Protein AF-A0A821C2A6-F1 (afdb_monomer_lite)

Sequence (73 aa):
MIDIGANIGGYAMFTTGALGRFTLIVDCYLPNIENIARAVQIQRVQNRVVLVHNALYSKSGEYIILSKSTESM

Radius of gyration: 15.64 Å; chains: 1; bounding box: 23×15×56 Å

pLDDT: mean 87.39, std 13.36, range [44.69, 98.31]

Secondary structure (DSSP, 8-state):
-EEES-TT-HHHHIIIIIS---EEEEES-HHHHHHHHHHHHHHT-GGGEEEEE-TT-SSTT------------

Foldseek 3Di:
DEAAQCQLVPVVCCCCQVVVAQYEYEHAEVVSLVNVVVVCVVSVRPVRYDYDHDPPDDDPPDDDDDDDPPPDD

Structure (mmCIF, N/CA/C/O backbone):
data_AF-A0A821C2A6-F1
#
_entry.id   AF-A0A821C2A6-F1
#
loop_
_atom_site.group_PDB
_atom_site.id
_atom_site.type_symbol
_atom_site.label_atom_id
_atom_site.label_alt_id
_atom_site.label_comp_id
_atom_site.label_asym_id
_atom_site.label_entity_id
_atom_site.label_seq_id
_atom_site.pdbx_PDB_ins_code
_atom_site.Cartn_x
_atom_site.Cartn_y
_atom_site.Cartn_z
_atom_site.occupancy
_atom_site.B_iso_or_equiv
_atom_site.auth_seq_id
_atom_site.auth_comp_id
_atom_site.auth_asym_id
_atom_site.auth_atom_id
_atom_site.pdbx_PDB_model_num
ATOM 1 N N . MET A 1 1 ? -11.116 5.002 1.372 1.00 93.81 1 MET A N 1
ATOM 2 C CA . MET A 1 1 ? -10.101 5.763 0.606 1.00 93.81 1 MET A CA 1
ATOM 3 C C . MET A 1 1 ? -9.663 4.900 -0.565 1.00 93.81 1 MET A C 1
ATOM 5 O O . MET A 1 1 ? -9.718 3.683 -0.435 1.00 93.81 1 MET A O 1
ATOM 9 N N . ILE A 1 2 ? -9.290 5.504 -1.692 1.00 95.75 2 ILE A N 1
ATOM 10 C CA . ILE A 1 2 ? -8.635 4.808 -2.803 1.00 95.75 2 ILE A CA 1
ATOM 11 C C . ILE A 1 2 ? -7.231 5.409 -2.931 1.00 95.75 2 ILE A C 1
ATOM 13 O O . ILE A 1 2 ? -7.117 6.625 -3.070 1.00 95.75 2 ILE A O 1
ATOM 17 N N . ASP A 1 3 ? -6.198 4.575 -2.827 1.00 94.69 3 ASP A N 1
ATOM 18 C CA . ASP A 1 3 ? -4.784 4.941 -2.979 1.00 94.69 3 ASP A CA 1
ATOM 19 C C . ASP A 1 3 ? -4.259 4.358 -4.296 1.00 94.69 3 ASP A C 1
ATOM 21 O O . ASP A 1 3 ? -4.183 3.137 -4.428 1.00 94.69 3 ASP A O 1
ATOM 25 N N . ILE A 1 4 ? -3.968 5.201 -5.291 1.00 93.56 4 ILE A N 1
ATOM 26 C CA . ILE A 1 4 ? -3.507 4.774 -6.622 1.00 93.56 4 ILE A CA 1
ATOM 27 C C . ILE A 1 4 ? -2.035 5.140 -6.767 1.00 93.56 4 ILE A C 1
ATOM 29 O O . ILE A 1 4 ? -1.677 6.307 -6.628 1.00 93.56 4 ILE A O 1
ATOM 33 N N . GLY A 1 5 ? -1.196 4.156 -7.095 1.00 90.81 5 GLY A N 1
ATOM 34 C CA . GLY A 1 5 ? 0.255 4.343 -7.074 1.00 90.81 5 GLY A CA 1
ATOM 35 C C . GLY A 1 5 ? 0.759 4.455 -5.639 1.00 90.81 5 GLY A C 1
ATOM 36 O O . GLY A 1 5 ? 1.549 5.345 -5.324 1.00 90.81 5 GLY A O 1
ATOM 37 N N . ALA A 1 6 ? 0.255 3.574 -4.771 1.00 93.62 6 ALA A N 1
ATOM 38 C CA . ALA A 1 6 ? 0.476 3.623 -3.330 1.00 93.62 6 ALA A CA 1
ATOM 39 C C . ALA A 1 6 ? 1.959 3.579 -2.926 1.00 93.62 6 ALA A C 1
ATOM 41 O O . ALA A 1 6 ? 2.311 4.018 -1.828 1.00 93.62 6 ALA A O 1
ATOM 42 N N . ASN A 1 7 ? 2.839 3.096 -3.808 1.00 91.94 7 ASN A N 1
ATOM 43 C CA . ASN A 1 7 ? 4.284 3.076 -3.643 1.00 91.94 7 ASN A CA 1
ATOM 44 C C . ASN A 1 7 ? 4.661 2.371 -2.326 1.00 91.94 7 ASN A C 1
ATOM 46 O O . ASN A 1 7 ? 4.235 1.246 -2.080 1.00 91.94 7 ASN A O 1
ATOM 50 N N . ILE A 1 8 ? 5.388 3.033 -1.425 1.00 93.69 8 ILE A N 1
ATOM 51 C CA . ILE A 1 8 ? 5.737 2.493 -0.102 1.00 93.69 8 ILE A CA 1
ATOM 52 C C . ILE A 1 8 ? 4.544 2.382 0.873 1.00 93.69 8 ILE A C 1
ATOM 54 O O . ILE A 1 8 ? 4.721 1.939 2.006 1.00 93.69 8 ILE A O 1
ATOM 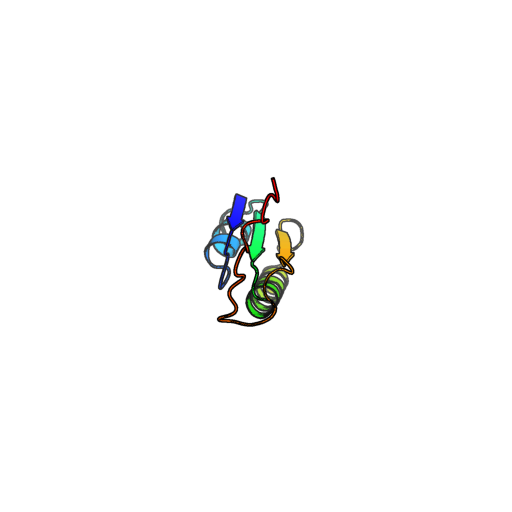58 N N . GLY A 1 9 ? 3.338 2.807 0.479 1.00 95.00 9 GLY A N 1
ATOM 59 C CA . GLY A 1 9 ? 2.095 2.644 1.242 1.00 95.00 9 GLY A CA 1
ATOM 60 C C . GLY A 1 9 ? 1.867 3.648 2.372 1.00 95.00 9 GLY A C 1
ATOM 61 O O . GLY A 1 9 ? 1.052 3.393 3.256 1.00 95.00 9 GLY A O 1
ATOM 62 N N . GLY A 1 10 ? 2.570 4.783 2.391 1.00 96.31 10 GLY A N 1
ATOM 63 C CA . GLY A 1 10 ? 2.486 5.747 3.497 1.00 96.31 10 GLY A CA 1
ATOM 64 C C . GLY A 1 10 ? 1.072 6.299 3.728 1.00 96.31 10 GLY A C 1
ATOM 65 O O . GLY A 1 10 ? 0.569 6.282 4.854 1.00 96.31 10 GLY A O 1
ATOM 66 N N . TYR A 1 11 ? 0.400 6.735 2.658 1.00 95.25 11 TYR A N 1
ATOM 67 C CA . TYR A 1 11 ? -0.968 7.261 2.734 1.00 95.25 11 TYR A CA 1
ATOM 68 C C . TYR A 1 11 ? -1.987 6.171 3.080 1.00 95.25 11 TYR A C 1
ATOM 70 O O . TYR A 1 11 ? -2.848 6.368 3.947 1.00 95.25 11 TYR A O 1
ATOM 78 N N . ALA A 1 12 ? -1.854 4.996 2.467 1.00 95.81 12 ALA A N 1
ATOM 79 C CA . ALA A 1 12 ? -2.622 3.816 2.823 1.00 95.81 12 ALA A CA 1
ATOM 80 C C . ALA A 1 12 ? -2.541 3.471 4.320 1.00 95.81 12 ALA A C 1
ATOM 82 O O . ALA A 1 12 ? -3.575 3.251 4.958 1.00 95.81 12 ALA A O 1
ATOM 83 N N . MET A 1 13 ? -1.344 3.467 4.914 1.00 95.69 13 MET A N 1
ATOM 84 C CA . MET A 1 13 ? -1.182 3.141 6.334 1.00 95.69 13 MET A CA 1
ATOM 85 C C . MET A 1 13 ? -1.679 4.255 7.256 1.00 95.69 13 MET A C 1
ATOM 87 O O . MET A 1 13 ? -2.271 3.961 8.294 1.00 95.69 13 MET A O 1
ATOM 91 N N . PHE A 1 14 ? -1.524 5.525 6.876 1.00 95.88 14 PHE A N 1
ATOM 92 C CA . PHE A 1 14 ? -2.119 6.637 7.620 1.00 95.88 14 PHE A CA 1
ATOM 93 C C . PHE A 1 14 ? -3.650 6.518 7.677 1.00 95.88 14 PHE A C 1
ATOM 95 O O . PHE A 1 14 ? -4.254 6.580 8.747 1.00 95.88 14 PHE A O 1
ATOM 102 N N . THR A 1 15 ? -4.300 6.287 6.538 1.00 96.94 15 THR A N 1
ATOM 103 C CA . THR A 1 15 ? -5.766 6.203 6.490 1.00 96.94 15 THR A CA 1
ATOM 104 C C . THR A 1 15 ? -6.315 4.945 7.154 1.00 96.94 15 THR A C 1
ATOM 106 O O . THR A 1 15 ? -7.310 5.023 7.876 1.00 96.94 15 THR A O 1
ATOM 109 N N . THR A 1 16 ? -5.671 3.798 6.951 1.00 96.75 16 THR A N 1
ATOM 110 C CA . THR A 1 16 ? -6.154 2.522 7.490 1.00 96.75 16 THR A CA 1
ATOM 111 C C . THR A 1 16 ? -5.813 2.369 8.967 1.00 96.75 16 THR A C 1
ATOM 113 O O . THR A 1 16 ? -6.681 2.038 9.771 1.00 96.75 16 THR A O 1
ATOM 116 N N . GLY A 1 17 ? -4.555 2.621 9.331 1.00 94.62 17 GLY A N 1
ATOM 117 C CA . GLY A 1 17 ? -4.045 2.443 10.686 1.00 94.62 17 GLY A CA 1
ATOM 118 C C . GLY A 1 17 ? -4.447 3.584 11.611 1.00 94.62 17 GLY A C 1
ATOM 119 O O . GLY A 1 17 ? -5.104 3.351 12.621 1.00 94.62 17 GLY A O 1
ATOM 120 N N . ALA A 1 18 ? -4.092 4.823 11.256 1.00 94.50 18 ALA A N 1
ATOM 121 C CA . ALA A 1 18 ? -4.307 5.968 12.143 1.00 94.50 18 ALA A 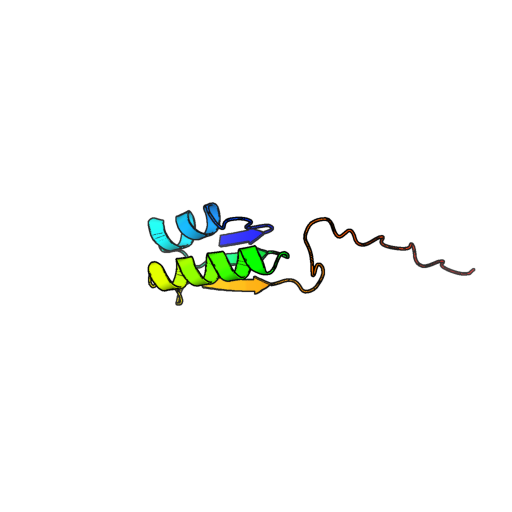CA 1
ATOM 122 C C . ALA A 1 18 ? -5.763 6.456 12.140 1.00 94.50 18 ALA A C 1
ATOM 124 O O . ALA A 1 18 ? -6.310 6.759 13.196 1.00 94.50 18 ALA A O 1
ATOM 125 N N . LEU A 1 19 ? -6.413 6.512 10.971 1.00 96.94 19 LEU A N 1
ATOM 126 C CA . LEU A 1 19 ? -7.810 6.963 10.869 1.00 96.94 19 LEU A CA 1
ATOM 127 C C . LEU A 1 19 ? -8.832 5.821 10.932 1.00 96.94 19 LEU A C 1
ATOM 129 O O . LEU A 1 19 ? -10.036 6.078 10.951 1.00 96.94 19 LEU A O 1
ATOM 133 N N . GLY A 1 20 ? -8.379 4.565 10.926 1.00 96.25 20 GLY A N 1
ATOM 134 C CA . GLY A 1 20 ? -9.252 3.400 11.020 1.00 96.25 20 GLY A CA 1
ATOM 135 C C . GLY A 1 20 ? -10.174 3.187 9.817 1.00 96.25 20 GLY A C 1
ATOM 136 O O . GLY A 1 20 ? -11.170 2.473 9.960 1.00 96.25 20 GLY A O 1
ATOM 137 N N . ARG A 1 21 ? -9.892 3.806 8.664 1.00 96.75 21 ARG A N 1
ATOM 138 C CA . ARG A 1 21 ? -10.766 3.788 7.482 1.00 96.75 21 ARG A CA 1
ATOM 139 C C . ARG A 1 21 ? -10.535 2.551 6.627 1.00 96.75 21 ARG A C 1
ATOM 141 O O . ARG A 1 21 ? -9.436 2.018 6.572 1.00 96.75 21 ARG A O 1
ATOM 148 N N . PHE A 1 22 ? -11.578 2.139 5.912 1.00 98.31 22 PHE A N 1
ATOM 149 C CA . PHE A 1 22 ? -11.420 1.173 4.833 1.00 98.31 22 PHE A CA 1
ATOM 150 C C . PHE A 1 22 ? -10.669 1.813 3.656 1.00 98.31 22 PHE A C 1
ATOM 152 O O . PHE A 1 22 ? -11.037 2.911 3.203 1.00 98.31 22 PHE A O 1
ATOM 159 N N . THR A 1 23 ? -9.658 1.119 3.139 1.00 97.81 23 THR A N 1
ATOM 160 C CA . THR A 1 23 ? -8.788 1.611 2.070 1.00 97.81 23 THR A CA 1
ATOM 161 C C . THR A 1 23 ? -8.559 0.547 0.999 1.00 97.81 23 THR A C 1
ATOM 163 O O . THR A 1 23 ? -8.122 -0.568 1.273 1.00 97.81 23 THR A O 1
ATOM 166 N N . LEU A 1 24 ? -8.848 0.925 -0.245 1.00 97.25 24 LEU A N 1
ATOM 167 C CA . LEU A 1 24 ? -8.472 0.191 -1.446 1.00 97.25 24 LEU A CA 1
ATOM 168 C C . LEU A 1 24 ? -7.113 0.712 -1.916 1.00 97.25 24 LEU A C 1
ATOM 170 O O . LEU A 1 24 ? -6.980 1.906 -2.179 1.00 97.25 24 LEU A O 1
ATOM 174 N N . ILE A 1 25 ? -6.127 -0.168 -2.015 1.00 96.19 25 ILE A N 1
ATOM 175 C CA . ILE A 1 25 ? -4.747 0.173 -2.354 1.00 96.19 25 ILE A CA 1
ATOM 176 C C . ILE A 1 25 ? -4.418 -0.465 -3.696 1.00 96.19 25 ILE A C 1
ATOM 178 O O . ILE A 1 25 ? -4.500 -1.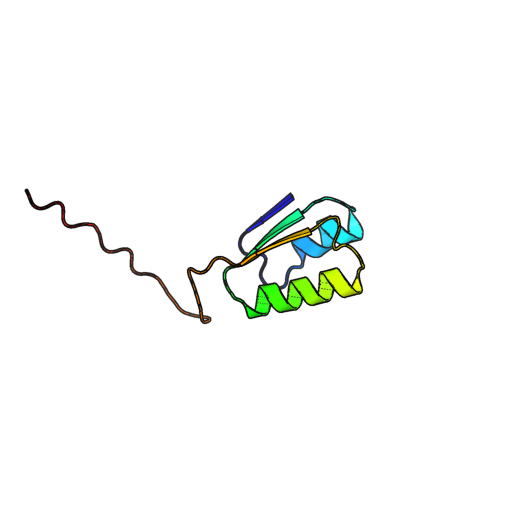686 -3.837 1.00 96.19 25 ILE A O 1
ATOM 182 N N . VAL A 1 26 ? -4.046 0.361 -4.666 1.00 94.12 26 VAL A N 1
ATOM 183 C CA . VAL A 1 26 ? -3.680 -0.057 -6.014 1.00 94.12 26 VAL A CA 1
ATOM 184 C C . VAL A 1 26 ? -2.228 0.314 -6.265 1.00 94.12 26 VAL A C 1
ATOM 186 O O . VAL A 1 26 ? -1.850 1.487 -6.214 1.00 94.12 26 VAL A O 1
ATOM 189 N N . ASP A 1 27 ? -1.421 -0.686 -6.589 1.00 92.00 27 ASP A N 1
ATOM 190 C CA . ASP A 1 27 ? -0.063 -0.485 -7.079 1.00 92.00 27 ASP A CA 1
ATOM 191 C C . ASP A 1 27 ? 0.240 -1.488 -8.193 1.00 92.00 27 ASP A C 1
ATOM 193 O O . ASP A 1 27 ? -0.431 -2.511 -8.353 1.00 92.00 27 ASP A O 1
ATOM 197 N N . CYS A 1 28 ? 1.228 -1.159 -9.009 1.00 88.75 28 CYS A N 1
ATOM 198 C CA . CYS A 1 28 ? 1.603 -1.947 -10.173 1.00 88.75 28 CYS A CA 1
ATOM 199 C C . CYS A 1 28 ? 2.968 -2.617 -10.027 1.00 88.75 28 CYS A C 1
ATOM 201 O O . CYS A 1 28 ? 3.362 -3.381 -10.896 1.00 88.75 28 CYS A O 1
ATOM 203 N N . TYR A 1 29 ? 3.688 -2.347 -8.939 1.00 86.31 29 TYR A N 1
ATOM 204 C CA . TYR A 1 29 ? 4.957 -2.984 -8.647 1.00 86.31 29 TYR A CA 1
ATOM 205 C C . TYR A 1 29 ? 4.780 -3.991 -7.508 1.00 86.31 29 TYR A C 1
ATOM 207 O O . TYR A 1 29 ? 4.527 -3.615 -6.363 1.00 86.31 29 TYR A O 1
ATOM 215 N N . LEU A 1 30 ? 4.925 -5.285 -7.810 1.00 86.69 30 LEU A N 1
ATOM 216 C CA . LEU A 1 30 ? 4.699 -6.370 -6.845 1.00 86.69 30 LEU A CA 1
ATOM 217 C C . LEU A 1 30 ? 5.428 -6.174 -5.499 1.00 86.69 30 LEU A C 1
ATOM 219 O O . LEU A 1 30 ? 4.775 -6.326 -4.464 1.00 86.69 30 LEU A O 1
ATOM 223 N N . PRO A 1 31 ? 6.714 -5.770 -5.452 1.00 89.81 31 PRO A N 1
ATOM 224 C CA . PRO A 1 31 ? 7.392 -5.552 -4.174 1.00 89.81 31 PRO A CA 1
ATOM 225 C C . PRO A 1 31 ? 6.728 -4.491 -3.287 1.00 89.81 31 PRO A C 1
ATOM 227 O O . PRO A 1 31 ? 6.749 -4.618 -2.063 1.00 89.81 31 PRO A O 1
ATOM 230 N N . ASN A 1 32 ? 6.094 -3.466 -3.869 1.00 91.62 32 ASN A N 1
ATOM 231 C CA . ASN A 1 32 ? 5.316 -2.490 -3.102 1.00 91.62 32 ASN A CA 1
ATOM 232 C C . ASN A 1 32 ? 4.100 -3.159 -2.459 1.00 91.62 32 ASN A C 1
ATOM 234 O O . ASN A 1 32 ? 3.884 -3.022 -1.255 1.00 91.62 32 ASN A O 1
ATOM 238 N N . ILE A 1 33 ? 3.350 -3.949 -3.233 1.00 93.25 33 ILE A N 1
ATOM 239 C CA . ILE A 1 33 ? 2.188 -4.699 -2.739 1.00 93.25 33 ILE A CA 1
ATOM 240 C C . ILE A 1 33 ? 2.581 -5.650 -1.605 1.00 93.25 33 ILE A C 1
ATOM 242 O O . ILE A 1 33 ? 1.908 -5.680 -0.576 1.00 93.25 33 ILE A O 1
ATOM 246 N N . GLU A 1 34 ? 3.681 -6.388 -1.744 1.00 94.19 34 GLU A N 1
ATOM 247 C CA . GLU A 1 34 ? 4.168 -7.311 -0.711 1.00 94.19 34 GLU A CA 1
ATOM 248 C C . GLU A 1 34 ? 4.592 -6.580 0.569 1.00 94.19 34 GLU A C 1
ATOM 250 O O . GLU A 1 34 ? 4.284 -7.019 1.683 1.00 94.19 34 GLU A O 1
ATOM 255 N N . ASN A 1 35 ? 5.266 -5.436 0.433 1.00 95.38 35 ASN A N 1
ATOM 256 C CA . ASN A 1 35 ? 5.655 -4.608 1.572 1.00 95.38 35 ASN A CA 1
ATOM 257 C C . ASN A 1 35 ? 4.435 -4.038 2.304 1.00 95.38 35 ASN A C 1
ATOM 259 O O . ASN A 1 35 ? 4.377 -4.094 3.536 1.00 95.38 35 ASN A O 1
ATOM 263 N N . ILE A 1 36 ? 3.438 -3.555 1.561 1.00 96.81 36 ILE A N 1
ATOM 264 C CA . ILE A 1 36 ? 2.177 -3.067 2.125 1.00 96.81 36 ILE A CA 1
ATOM 265 C C . ILE A 1 36 ? 1.427 -4.212 2.810 1.00 96.81 36 ILE A C 1
ATOM 267 O O . ILE A 1 36 ? 0.978 -4.049 3.942 1.00 96.81 36 ILE A O 1
ATOM 271 N N . ALA A 1 37 ? 1.341 -5.393 2.192 1.00 97.69 37 ALA A N 1
ATOM 272 C CA . ALA A 1 37 ? 0.712 -6.567 2.797 1.00 97.69 37 ALA A CA 1
ATOM 273 C C . ALA A 1 37 ? 1.348 -6.922 4.148 1.00 97.69 37 ALA A C 1
ATOM 275 O O . ALA A 1 37 ? 0.636 -7.171 5.125 1.00 97.69 37 ALA A O 1
ATOM 276 N N . ARG A 1 38 ? 2.683 -6.869 4.238 1.00 98.00 38 ARG A N 1
ATOM 277 C CA . ARG A 1 38 ? 3.411 -7.079 5.496 1.00 98.00 38 ARG A CA 1
ATOM 278 C C . ARG A 1 38 ? 3.055 -6.018 6.542 1.00 98.00 38 ARG A C 1
ATOM 280 O O . ARG A 1 38 ? 2.790 -6.364 7.691 1.00 98.00 38 ARG A O 1
ATOM 287 N N . ALA A 1 39 ? 2.999 -4.743 6.161 1.00 96.88 39 ALA A N 1
ATOM 288 C CA . ALA A 1 39 ? 2.613 -3.659 7.068 1.00 96.88 39 ALA A CA 1
ATOM 289 C C . ALA A 1 39 ? 1.170 -3.814 7.584 1.00 96.88 39 ALA A C 1
ATOM 291 O O . ALA A 1 39 ? 0.914 -3.659 8.779 1.00 96.88 39 ALA A O 1
ATOM 292 N N . VAL A 1 40 ? 0.240 -4.195 6.705 1.00 97.69 40 VAL A N 1
ATOM 293 C CA . VAL A 1 40 ? -1.165 -4.483 7.035 1.00 97.69 40 VAL A CA 1
ATOM 294 C C . VAL A 1 40 ? -1.280 -5.635 8.035 1.00 97.69 40 VAL A C 1
ATOM 296 O O . VAL A 1 40 ? -2.077 -5.557 8.973 1.00 97.69 40 VAL A O 1
ATOM 299 N N . GLN A 1 41 ? -0.462 -6.680 7.878 1.00 97.81 41 GLN A N 1
ATOM 300 C CA . GLN A 1 41 ? -0.393 -7.791 8.828 1.00 97.81 41 GLN A CA 1
ATOM 301 C C . GLN A 1 41 ? 0.154 -7.356 10.191 1.00 97.81 41 GLN A C 1
ATOM 303 O O . GLN A 1 41 ? -0.458 -7.667 11.214 1.00 97.81 41 GLN A O 1
ATOM 308 N N . ILE A 1 42 ? 1.260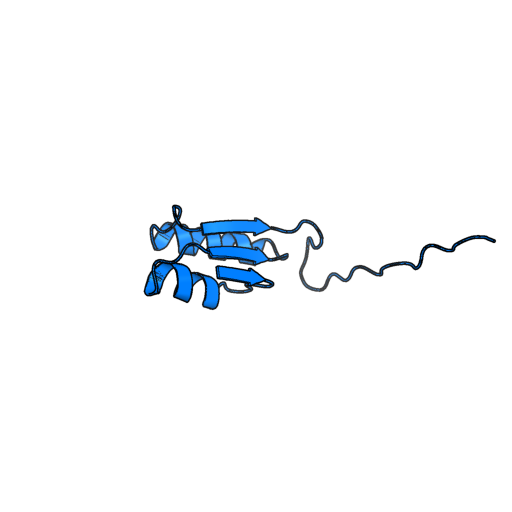 -6.605 10.212 1.00 97.00 42 ILE A N 1
ATOM 309 C CA . ILE A 1 42 ? 1.884 -6.098 11.446 1.00 97.00 42 ILE A CA 1
ATOM 310 C C . ILE A 1 42 ? 0.904 -5.215 12.229 1.00 97.00 42 ILE A C 1
ATOM 312 O O . ILE A 1 42 ? 0.778 -5.367 13.443 1.00 97.00 42 ILE A O 1
ATOM 316 N N . GLN A 1 43 ? 0.169 -4.334 11.544 1.00 95.69 43 GLN A N 1
ATOM 317 C CA . GLN A 1 43 ? -0.810 -3.449 12.183 1.00 95.69 43 GLN A CA 1
ATOM 318 C C . GLN A 1 43 ? -2.157 -4.113 12.498 1.00 95.69 43 GLN A C 1
ATOM 320 O O . GLN A 1 43 ? -2.984 -3.502 13.171 1.00 95.69 43 GLN A O 1
ATOM 325 N N . ARG A 1 44 ? -2.388 -5.356 12.054 1.00 97.44 44 ARG A N 1
ATOM 326 C CA . ARG A 1 44 ? -3.647 -6.096 12.253 1.00 97.44 44 ARG A CA 1
ATOM 327 C C . ARG A 1 44 ? -4.880 -5.369 11.692 1.00 97.44 44 ARG A C 1
ATOM 329 O O . ARG A 1 44 ? -5.937 -5.331 12.321 1.00 97.44 44 ARG A O 1
ATOM 336 N N . VAL A 1 45 ? -4.739 -4.778 10.504 1.00 97.50 45 VAL A N 1
ATOM 337 C CA . VAL A 1 45 ? -5.801 -4.005 9.825 1.00 97.50 45 VAL A CA 1
ATOM 338 C C . VAL A 1 45 ? -6.323 -4.683 8.556 1.00 97.50 45 VAL A C 1
ATOM 340 O O . VAL A 1 45 ? -6.905 -4.035 7.690 1.00 97.50 45 VAL A O 1
ATOM 343 N N . GLN A 1 46 ? -6.151 -6.002 8.438 1.00 97.62 46 GLN A N 1
ATOM 344 C CA . GLN A 1 46 ? -6.554 -6.784 7.263 1.00 97.62 46 GLN A CA 1
ATOM 345 C C . GLN A 1 46 ? -8.042 -6.606 6.923 1.00 97.62 46 GLN A C 1
ATOM 347 O O . GLN A 1 46 ? -8.408 -6.563 5.756 1.00 97.62 46 GLN A O 1
ATOM 352 N N . ASN A 1 47 ? -8.903 -6.446 7.934 1.00 97.62 47 ASN A N 1
ATOM 353 C CA . ASN A 1 47 ? -10.347 -6.262 7.757 1.00 97.62 47 ASN A CA 1
ATOM 354 C C . ASN A 1 47 ? -10.743 -4.909 7.136 1.00 97.62 47 ASN A C 1
ATOM 356 O O . ASN A 1 47 ? -11.926 -4.654 6.919 1.00 97.62 47 ASN A O 1
ATOM 360 N N . ARG A 1 48 ? -9.772 -4.022 6.902 1.00 97.75 48 ARG A N 1
ATOM 361 C CA . ARG A 1 48 ? -9.974 -2.668 6.381 1.00 97.75 48 ARG A CA 1
ATOM 362 C C . ARG A 1 48 ? -9.205 -2.400 5.093 1.00 97.75 48 ARG A C 1
ATOM 364 O O . ARG A 1 48 ? -9.241 -1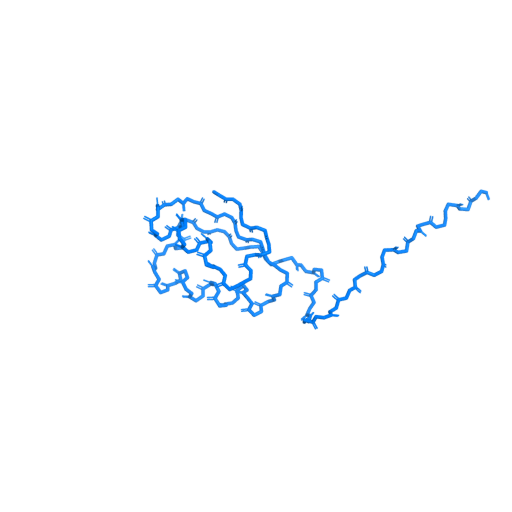.275 4.608 1.00 97.75 48 ARG A O 1
ATOM 371 N N . VAL A 1 49 ? -8.531 -3.402 4.537 1.00 97.94 49 VAL A N 1
ATOM 372 C CA . VAL A 1 49 ? -7.675 -3.216 3.366 1.00 97.94 49 VAL A CA 1
ATOM 373 C C . VAL A 1 49 ? -8.052 -4.179 2.261 1.00 97.94 49 VAL A C 1
ATOM 375 O O . VAL A 1 49 ? -8.199 -5.376 2.487 1.00 97.94 49 VAL A O 1
ATOM 378 N N . VAL A 1 50 ? -8.124 -3.649 1.044 1.00 97.75 50 VAL A N 1
ATOM 379 C CA . VAL A 1 50 ? -8.073 -4.449 -0.180 1.00 97.75 50 VAL A CA 1
ATOM 380 C C . VAL A 1 50 ? -6.825 -4.046 -0.949 1.00 97.75 50 VAL A C 1
ATOM 382 O O . VAL A 1 50 ? -6.626 -2.865 -1.229 1.00 97.75 50 VAL A O 1
ATOM 385 N N . LEU A 1 51 ? -5.988 -5.030 -1.276 1.00 95.94 51 LEU A N 1
ATOM 386 C CA . LEU A 1 51 ? -4.794 -4.850 -2.096 1.00 95.94 51 LEU A CA 1
ATOM 387 C C . LEU A 1 51 ? -5.094 -5.284 -3.526 1.00 95.94 51 LEU A C 1
ATOM 389 O O . LEU A 1 51 ? -5.535 -6.410 -3.753 1.00 95.94 51 LEU A O 1
ATOM 393 N N . VAL A 1 52 ? -4.823 -4.404 -4.481 1.00 93.50 52 VAL A N 1
ATOM 394 C CA . VAL A 1 52 ? -4.939 -4.682 -5.909 1.00 93.50 52 VAL A CA 1
ATOM 395 C C . VAL A 1 52 ? -3.573 -4.481 -6.539 1.00 93.50 52 VAL A C 1
ATOM 397 O O . VAL A 1 52 ? -3.093 -3.358 -6.680 1.00 93.50 52 VAL A O 1
ATOM 400 N N . HIS A 1 53 ? -2.961 -5.592 -6.933 1.00 89.00 53 HIS A N 1
ATOM 401 C CA . HIS A 1 53 ? -1.797 -5.572 -7.799 1.00 89.00 53 HIS A CA 1
ATOM 402 C C . HIS A 1 53 ? -2.278 -5.555 -9.248 1.00 89.00 53 HIS A C 1
ATOM 404 O O . HIS A 1 53 ? -2.915 -6.506 -9.704 1.00 89.00 53 HIS A O 1
ATOM 410 N N . ASN A 1 54 ? -2.007 -4.476 -9.972 1.00 73.62 54 ASN A N 1
ATOM 411 C CA . ASN A 1 54 ? -2.329 -4.425 -11.390 1.00 73.62 54 ASN A CA 1
ATOM 412 C C . ASN A 1 54 ? -1.235 -5.135 -12.213 1.00 73.62 54 ASN A C 1
ATOM 414 O O . ASN A 1 54 ? -0.080 -4.729 -12.157 1.00 73.62 54 ASN A O 1
ATOM 418 N N . ALA A 1 55 ? -1.607 -6.151 -13.002 1.00 61.75 55 ALA A N 1
ATOM 419 C CA . ALA A 1 55 ? -0.716 -7.002 -13.806 1.00 61.75 55 ALA A CA 1
ATOM 420 C C . ALA A 1 55 ? -0.075 -6.313 -15.034 1.00 61.75 55 ALA A C 1
ATOM 422 O O . ALA A 1 55 ? 0.415 -6.990 -15.935 1.00 61.75 55 ALA A O 1
ATOM 423 N N . LEU A 1 56 ? -0.111 -4.980 -15.111 1.00 67.88 56 LEU A N 1
ATOM 424 C CA . LEU A 1 56 ? 0.430 -4.226 -16.246 1.00 67.88 56 LEU A CA 1
ATOM 425 C C . LEU A 1 56 ? 1.960 -4.183 -16.257 1.00 67.88 56 LEU A C 1
ATOM 427 O O . LEU A 1 56 ? 2.549 -4.157 -17.334 1.00 67.88 56 LEU A O 1
ATOM 431 N N . TYR A 1 57 ? 2.598 -4.179 -15.086 1.00 67.62 57 TYR A N 1
ATOM 432 C CA . TYR A 1 57 ? 4.049 -4.070 -14.975 1.00 67.62 57 TYR A CA 1
ATOM 433 C C . TYR A 1 57 ? 4.580 -5.195 -14.096 1.00 67.62 57 TYR A C 1
ATOM 435 O O . TYR A 1 57 ? 4.056 -5.471 -13.021 1.00 67.62 57 TYR A O 1
ATOM 443 N N . SER A 1 58 ? 5.619 -5.875 -14.570 1.00 67.56 58 SER A N 1
ATOM 444 C CA . SER A 1 58 ? 6.253 -6.975 -13.840 1.00 67.56 58 SER A CA 1
ATOM 445 C C . SER A 1 58 ? 7.577 -6.553 -13.205 1.00 67.56 58 SER A C 1
ATOM 447 O O . SER A 1 58 ? 8.061 -7.207 -12.278 1.00 67.56 58 SER A O 1
ATOM 449 N N . LYS A 1 59 ? 8.165 -5.446 -13.685 1.00 68.38 59 LYS A N 1
ATOM 450 C CA . LYS A 1 59 ? 9.452 -4.908 -13.229 1.00 68.38 59 LYS A CA 1
ATOM 451 C C . LYS A 1 59 ? 9.449 -3.380 -13.199 1.00 68.38 59 LYS A C 1
ATOM 453 O O . LYS A 1 59 ? 8.749 -2.720 -13.961 1.00 68.38 59 LYS A O 1
ATOM 458 N N . SER A 1 60 ? 10.281 -2.819 -12.323 1.00 67.56 60 SER A N 1
ATOM 459 C CA . SER A 1 60 ? 10.516 -1.374 -12.266 1.00 67.56 60 SER A CA 1
ATOM 460 C C . SER A 1 60 ? 11.154 -0.878 -13.568 1.00 67.56 60 SER A C 1
ATOM 462 O O . SER A 1 60 ? 12.071 -1.513 -14.088 1.00 67.56 60 SER A O 1
ATOM 464 N N . GLY A 1 61 ? 10.678 0.257 -14.082 1.00 71.88 61 GLY A N 1
ATOM 465 C CA . GLY A 1 61 ? 11.180 0.868 -15.317 1.00 71.88 61 GLY A CA 1
ATOM 466 C C . GLY A 1 61 ? 10.577 0.313 -16.612 1.00 71.88 61 GLY A C 1
ATOM 467 O O . GLY A 1 61 ? 10.968 0.766 -17.686 1.00 71.88 61 GLY A O 1
ATOM 468 N N . GLU A 1 62 ? 9.629 -0.626 -16.540 1.00 75.94 62 GLU A N 1
ATOM 469 C CA . GLU A 1 62 ? 8.844 -1.045 -17.707 1.00 75.94 62 GLU A CA 1
ATOM 470 C C . GLU A 1 62 ? 7.851 0.052 -18.121 1.00 75.94 62 GLU A C 1
ATOM 472 O O . GLU A 1 62 ? 7.230 0.707 -17.285 1.00 75.94 62 GLU A O 1
ATOM 477 N N . TYR A 1 63 ? 7.694 0.244 -19.429 1.00 73.75 63 TYR A N 1
ATOM 478 C CA . TYR A 1 63 ? 6.722 1.158 -20.021 1.00 73.75 63 TYR A CA 1
ATOM 479 C C . TYR A 1 63 ? 5.946 0.431 -21.117 1.00 73.75 63 TYR A C 1
ATOM 481 O O . TYR A 1 63 ? 6.525 -0.247 -21.965 1.00 73.75 63 TYR A O 1
ATOM 489 N N . ILE A 1 64 ? 4.621 0.578 -21.107 1.00 73.38 64 ILE A N 1
ATOM 490 C CA . ILE A 1 64 ? 3.763 0.057 -22.172 1.00 73.38 64 ILE A CA 1
ATOM 491 C C . ILE A 1 64 ? 3.668 1.127 -23.255 1.00 73.38 64 ILE A C 1
ATOM 493 O O . ILE A 1 64 ? 3.162 2.225 -23.019 1.00 73.38 64 ILE A O 1
ATOM 497 N N . ILE A 1 65 ? 4.133 0.799 -24.459 1.00 76.56 65 ILE A N 1
ATOM 498 C CA . ILE A 1 65 ? 3.863 1.609 -25.645 1.00 76.56 65 ILE A CA 1
ATOM 499 C C . ILE A 1 65 ? 2.474 1.215 -26.139 1.00 76.56 65 ILE A C 1
ATOM 501 O O . ILE A 1 65 ? 2.284 0.131 -26.687 1.00 76.56 65 ILE A O 1
ATOM 505 N N . LEU A 1 66 ? 1.497 2.094 -25.936 1.00 76.12 66 LEU A N 1
ATOM 506 C CA . LEU A 1 66 ? 0.178 1.935 -26.535 1.00 76.12 6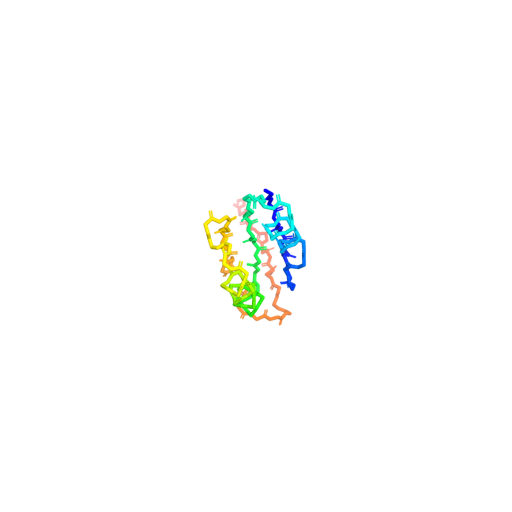6 LEU A CA 1
ATOM 507 C C . LEU A 1 66 ? 0.317 2.204 -28.037 1.00 76.12 66 LEU A C 1
ATOM 509 O O . LEU A 1 66 ? 0.412 3.358 -28.461 1.00 76.12 66 LEU A O 1
ATOM 513 N N . SER A 1 67 ? 0.388 1.151 -28.854 1.00 75.06 67 SER A N 1
ATOM 514 C CA . SER A 1 67 ? 0.306 1.323 -30.302 1.00 75.06 67 SER A CA 1
ATOM 515 C C . SER A 1 67 ? -1.087 1.852 -30.645 1.00 75.06 67 SER A C 1
ATOM 517 O O . SER A 1 67 ? -2.102 1.324 -30.190 1.00 75.06 67 SER A O 1
ATOM 519 N N . LYS A 1 68 ? -1.156 2.927 -31.441 1.00 68.31 68 LYS A N 1
ATOM 520 C CA . LYS A 1 68 ? -2.419 3.316 -32.075 1.00 68.31 68 LYS A CA 1
ATOM 521 C C . LYS A 1 68 ? -2.845 2.145 -32.952 1.00 68.31 68 LYS A C 1
ATOM 523 O O . LYS A 1 68 ? -2.090 1.764 -33.848 1.00 68.31 68 LYS A O 1
ATOM 528 N N . SER A 1 69 ? -4.033 1.594 -32.704 1.00 61.50 69 SER A N 1
ATOM 529 C CA . SER A 1 69 ? -4.681 0.700 -33.656 1.00 61.50 69 SER A CA 1
ATOM 530 C C . SER A 1 69 ? -4.683 1.412 -35.000 1.00 61.50 69 SER A C 1
ATOM 532 O O . SER A 1 69 ? -5.239 2.503 -35.134 1.00 61.50 69 SER A O 1
ATOM 534 N N . THR A 1 70 ? -3.971 0.849 -35.968 1.00 59.22 70 THR A N 1
ATOM 535 C CA . THR A 1 70 ? -4.059 1.309 -37.345 1.00 59.22 70 THR A CA 1
ATOM 536 C C . THR A 1 70 ? -5.471 0.956 -37.788 1.00 59.22 70 THR A C 1
ATOM 538 O O . THR A 1 70 ? -5.749 -0.195 -38.105 1.00 59.22 70 THR A O 1
ATOM 541 N N . GLU A 1 71 ? -6.392 1.914 -37.695 1.00 60.31 71 GLU A N 1
ATOM 542 C CA . GLU A 1 71 ? -7.663 1.836 -38.403 1.00 60.31 71 GLU A CA 1
ATOM 543 C C . GLU A 1 71 ? -7.304 1.860 -39.889 1.00 60.31 71 GLU A C 1
ATOM 545 O O . GLU A 1 71 ? -6.994 2.904 -40.462 1.00 60.31 71 GLU A O 1
ATOM 550 N N . SER A 1 72 ? -7.203 0.671 -40.480 1.00 52.72 72 SER A N 1
ATOM 551 C CA . SER A 1 72 ? -7.082 0.506 -41.920 1.00 52.72 72 SER A CA 1
ATOM 552 C C . SER A 1 72 ? -8.413 0.918 -42.544 1.00 52.72 72 SER A C 1
ATOM 554 O O . SER A 1 72 ? -9.419 0.237 -42.325 1.00 52.72 72 SER A O 1
ATOM 556 N N . MET A 1 73 ? -8.395 2.049 -43.255 1.00 44.69 73 MET A N 1
ATOM 557 C CA . MET A 1 73 ? -9.433 2.456 -44.209 1.00 44.69 73 MET A CA 1
ATOM 558 C C . MET A 1 73 ? -9.640 1.408 -45.301 1.00 44.69 73 MET A C 1
ATOM 560 O O . MET A 1 73 ? -8.634 0.775 -45.699 1.00 44.69 73 MET A O 1
#